Protein AF-A0A1T4Q7D8-F1 (afdb_monomer_lite)

pLDDT: mean 82.37, std 13.6, range [30.88, 96.75]

Foldseek 3Di:
DVVVVVVVVVVVVVVVVVVVLVVVVVLLCVAPNPLCVVDVDCPDPLNVQCCVQQVHPVSVVPDDPVVNVVSVVVRVPDDD

Structure (mmCIF, N/CA/C/O backbone):
data_AF-A0A1T4Q7D8-F1
#
_entry.id   AF-A0A1T4Q7D8-F1
#
loop_
_atom_site.group_PDB
_atom_site.id
_atom_site.type_symbol
_atom_site.label_atom_id
_atom_site.label_alt_id
_atom_site.label_comp_id
_atom_site.label_asym_id
_atom_site.label_entity_id
_atom_site.label_seq_id
_atom_site.pdbx_PDB_ins_code
_atom_site.Cartn_x
_atom_site.Cartn_y
_atom_site.Cartn_z
_atom_site.occupancy
_atom_site.B_iso_or_equiv
_atom_site.auth_seq_id
_atom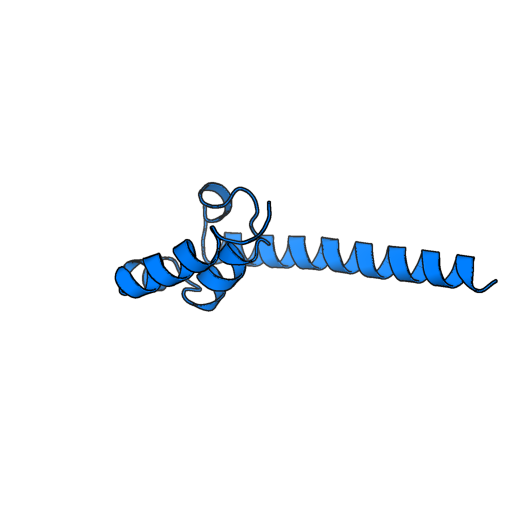_site.auth_comp_id
_atom_site.auth_asym_id
_atom_site.auth_atom_id
_atom_site.pdbx_PDB_model_num
ATOM 1 N N . ALA A 1 1 ? 16.458 2.835 -32.182 1.00 80.19 1 ALA A N 1
ATOM 2 C CA . ALA A 1 1 ? 15.323 3.732 -31.856 1.00 80.19 1 ALA A CA 1
ATOM 3 C C . ALA A 1 1 ? 14.366 3.100 -30.841 1.00 80.19 1 ALA A C 1
ATOM 5 O O . ALA A 1 1 ? 13.952 3.777 -29.907 1.00 80.19 1 ALA A O 1
ATOM 6 N N . GLU A 1 2 ? 14.070 1.807 -30.972 1.00 89.19 2 GLU A N 1
ATOM 7 C CA . GLU A 1 2 ? 13.106 1.087 -30.126 1.00 89.19 2 GLU A CA 1
ATOM 8 C C . GLU A 1 2 ? 13.507 0.995 -28.649 1.00 89.19 2 GLU A C 1
ATOM 10 O O . GLU A 1 2 ? 12.688 1.297 -27.788 1.00 89.19 2 GLU A O 1
ATOM 15 N N . LEU A 1 3 ? 14.779 0.704 -28.343 1.00 92.75 3 LEU A N 1
ATOM 16 C CA . LEU A 1 3 ? 15.262 0.623 -26.956 1.00 92.75 3 LEU A CA 1
ATOM 17 C C . LEU A 1 3 ? 15.040 1.937 -26.188 1.00 92.75 3 LEU A C 1
ATOM 19 O O . LEU A 1 3 ? 14.543 1.937 -25.071 1.00 92.75 3 LEU A O 1
ATOM 23 N N . LYS A 1 4 ? 15.326 3.077 -26.832 1.00 92.75 4 LYS A N 1
ATOM 24 C CA . LYS A 1 4 ? 15.117 4.417 -26.259 1.00 92.75 4 LYS A CA 1
ATOM 25 C C . LYS A 1 4 ? 13.635 4.701 -25.999 1.00 92.75 4 LYS A C 1
ATOM 27 O O . LYS A 1 4 ? 13.304 5.365 -25.019 1.00 92.75 4 LYS A O 1
ATOM 32 N N . ASN A 1 5 ? 12.749 4.225 -26.874 1.00 94.25 5 ASN A N 1
ATOM 33 C CA . ASN A 1 5 ? 11.307 4.340 -26.672 1.00 94.25 5 ASN A CA 1
ATOM 34 C C . ASN A 1 5 ? 10.841 3.461 -25.503 1.00 94.25 5 ASN A C 1
ATOM 36 O O . ASN A 1 5 ? 10.084 3.926 -24.655 1.00 94.25 5 ASN A O 1
ATOM 40 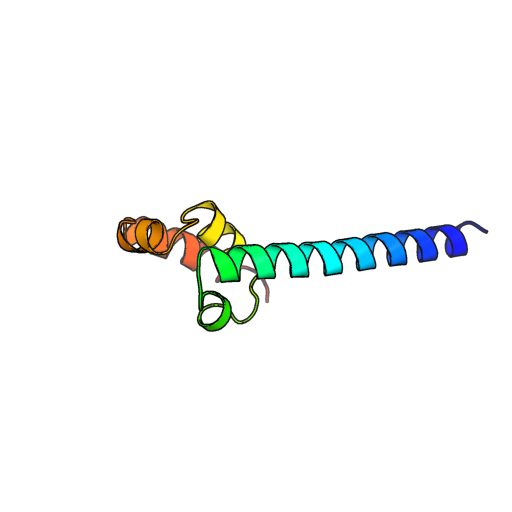N N . LEU A 1 6 ? 11.341 2.226 -25.419 1.00 94.62 6 LEU A N 1
ATOM 41 C CA . LEU A 1 6 ? 11.025 1.301 -24.334 1.00 94.62 6 LEU A CA 1
ATOM 42 C C . LEU A 1 6 ? 11.500 1.832 -22.975 1.00 94.62 6 LEU A C 1
ATOM 44 O O . LEU A 1 6 ? 10.721 1.834 -22.027 1.00 94.62 6 LEU A O 1
ATOM 48 N N . SER A 1 7 ? 12.721 2.370 -22.886 1.00 94.75 7 SER A N 1
ATOM 49 C CA . SER A 1 7 ? 13.229 2.992 -21.654 1.00 94.75 7 SER A CA 1
ATOM 50 C C . SER A 1 7 ? 12.344 4.150 -21.189 1.00 94.75 7 SER A C 1
ATOM 52 O O . SER A 1 7 ? 11.993 4.224 -20.017 1.00 94.75 7 SER A O 1
ATOM 54 N N . ARG A 1 8 ? 11.895 5.013 -22.111 1.00 95.12 8 ARG A N 1
ATOM 55 C CA . ARG A 1 8 ? 10.971 6.113 -21.779 1.00 95.12 8 ARG A CA 1
ATOM 56 C C . ARG A 1 8 ? 9.609 5.613 -21.308 1.00 95.12 8 ARG A C 1
ATOM 58 O O . ARG A 1 8 ? 9.008 6.224 -20.429 1.00 95.12 8 ARG A O 1
ATOM 65 N N . GLN A 1 9 ? 9.093 4.537 -21.899 1.00 95.62 9 GLN A N 1
ATOM 66 C CA . GLN A 1 9 ? 7.846 3.925 -21.435 1.00 95.62 9 GLN A CA 1
ATOM 67 C C . GLN A 1 9 ? 8.012 3.331 -20.037 1.00 95.62 9 GLN A C 1
ATOM 69 O O . GLN A 1 9 ? 7.168 3.562 -19.176 1.00 95.62 9 GLN A O 1
ATOM 74 N N . TYR A 1 10 ? 9.123 2.640 -19.791 1.00 95.94 10 TYR A N 1
ATOM 75 C CA . TYR A 1 10 ? 9.450 2.097 -18.479 1.00 95.94 10 TYR A CA 1
ATOM 76 C C . TYR A 1 10 ? 9.536 3.193 -17.406 1.00 95.94 10 TYR A C 1
ATOM 78 O O . TYR A 1 10 ? 8.947 3.050 -16.335 1.00 95.94 10 TYR A O 1
ATOM 86 N N . GLU A 1 11 ? 10.195 4.316 -17.702 1.00 96.06 11 GLU A N 1
ATOM 87 C CA . GLU A 1 11 ? 10.262 5.473 -16.800 1.00 96.06 11 GLU A CA 1
ATOM 88 C C . GLU A 1 11 ? 8.869 6.031 -16.483 1.00 96.06 11 GLU A C 1
ATOM 90 O O . GLU A 1 11 ? 8.542 6.232 -15.314 1.00 96.06 11 GLU A O 1
ATOM 95 N N . LYS A 1 12 ? 8.013 6.204 -17.501 1.00 96.44 12 LYS A N 1
ATOM 96 C CA . LYS A 1 12 ? 6.628 6.670 -17.315 1.00 96.44 12 LYS A CA 1
ATOM 97 C C . LYS A 1 12 ? 5.809 5.725 -16.439 1.00 96.44 12 LYS A C 1
ATOM 99 O O . LYS A 1 12 ? 5.113 6.180 -15.535 1.00 96.44 12 LYS A O 1
ATOM 104 N N . ILE A 1 13 ? 5.897 4.419 -16.688 1.00 96.75 13 ILE A N 1
ATOM 105 C CA . ILE A 1 13 ? 5.192 3.401 -15.896 1.00 96.75 13 ILE A CA 1
ATOM 106 C C . ILE A 1 13 ? 5.706 3.411 -14.454 1.00 96.75 13 ILE A C 1
ATOM 108 O O . ILE A 1 13 ? 4.914 3.376 -13.517 1.00 96.75 13 ILE A O 1
ATOM 112 N N . THR A 1 14 ? 7.021 3.520 -14.268 1.00 95.94 14 THR A N 1
ATOM 113 C CA . THR A 1 14 ? 7.646 3.582 -12.941 1.00 95.94 14 THR A CA 1
ATOM 114 C C . THR A 1 14 ? 7.202 4.824 -12.172 1.00 95.94 14 THR A C 1
ATOM 116 O O . THR A 1 14 ? 6.909 4.742 -10.978 1.00 95.94 14 THR A O 1
ATOM 119 N N . GLN A 1 15 ? 7.122 5.974 -12.842 1.00 96.44 15 GLN A N 1
ATOM 120 C CA . GLN A 1 15 ? 6.623 7.204 -12.241 1.00 96.44 15 GLN A CA 1
ATOM 121 C C . GLN A 1 15 ? 5.153 7.057 -11.830 1.00 96.44 15 GLN A C 1
ATOM 123 O O . GLN A 1 15 ? 4.820 7.313 -10.674 1.00 96.44 15 GLN A O 1
ATOM 128 N N . LEU A 1 16 ? 4.298 6.563 -12.730 1.00 96.62 16 LEU A N 1
ATOM 129 C CA . LEU A 1 16 ? 2.882 6.332 -12.439 1.00 96.62 16 LEU A CA 1
ATOM 130 C C . LEU A 1 16 ? 2.689 5.347 -11.278 1.00 96.62 16 LEU A C 1
ATOM 132 O O . LEU A 1 16 ? 1.829 5.556 -10.422 1.00 96.62 16 LEU A O 1
ATOM 136 N N . TYR A 1 17 ? 3.502 4.292 -11.222 1.00 94.19 17 TYR A N 1
ATOM 137 C CA . TYR A 1 17 ? 3.505 3.335 -10.120 1.00 94.19 17 TYR A CA 1
ATOM 138 C C . TYR A 1 17 ? 3.799 4.028 -8.785 1.00 94.19 17 TYR A C 1
ATOM 140 O O . TYR A 1 17 ? 3.015 3.895 -7.847 1.00 94.19 17 TYR A O 1
ATOM 148 N N . ARG A 1 18 ? 4.863 4.839 -8.713 1.00 93.81 18 ARG A N 1
ATOM 149 C CA . ARG A 1 18 ? 5.211 5.598 -7.499 1.00 93.81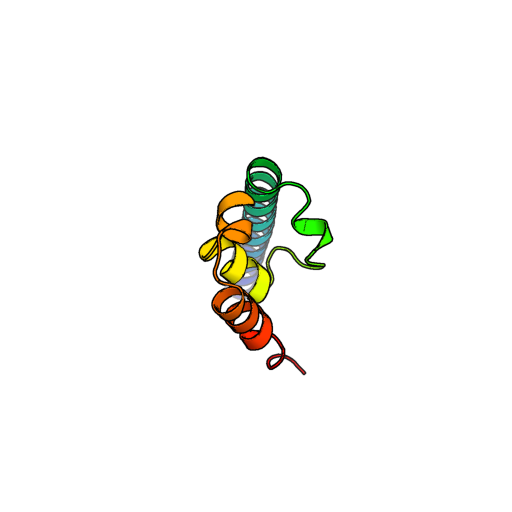 18 ARG A CA 1
ATOM 150 C C . ARG A 1 18 ? 4.106 6.569 -7.092 1.00 93.81 18 ARG A C 1
ATOM 152 O O . ARG A 1 18 ? 3.721 6.604 -5.927 1.00 93.81 18 ARG A O 1
ATOM 159 N N . GLU A 1 19 ? 3.564 7.326 -8.041 1.00 95.94 19 GLU A N 1
ATOM 160 C CA . GLU A 1 19 ? 2.466 8.263 -7.781 1.00 95.94 19 GLU A CA 1
ATOM 161 C C . GLU A 1 19 ? 1.217 7.545 -7.257 1.00 95.94 19 GLU A C 1
ATOM 163 O O . GLU A 1 19 ? 0.565 8.020 -6.328 1.00 95.94 19 GLU A O 1
ATOM 168 N N . THR A 1 20 ? 0.899 6.376 -7.814 1.00 93.50 20 THR A N 1
ATOM 169 C CA . THR A 1 20 ? -0.242 5.562 -7.379 1.00 93.50 20 THR A CA 1
ATOM 170 C C . THR A 1 20 ? -0.039 5.037 -5.961 1.00 93.50 20 THR A C 1
ATOM 172 O O . THR A 1 20 ? -0.964 5.099 -5.154 1.00 93.50 20 THR A O 1
ATOM 175 N N . GLN A 1 21 ? 1.172 4.588 -5.621 1.00 91.50 21 GLN A N 1
ATOM 176 C CA . GLN A 1 21 ? 1.499 4.162 -4.257 1.00 91.50 21 GLN A CA 1
ATOM 177 C C . GLN A 1 21 ? 1.369 5.303 -3.245 1.00 91.50 21 GLN A C 1
ATOM 179 O O . GLN A 1 21 ? 0.821 5.098 -2.163 1.00 91.50 21 GLN A O 1
ATOM 184 N N . LEU A 1 22 ? 1.818 6.510 -3.599 1.00 92.50 22 LEU A N 1
ATOM 185 C CA . LEU A 1 22 ? 1.679 7.691 -2.743 1.00 92.50 22 LEU A CA 1
ATOM 186 C C . LEU A 1 22 ? 0.212 8.090 -2.550 1.00 92.50 22 LEU A C 1
ATOM 188 O O . LEU A 1 22 ? -0.203 8.378 -1.429 1.00 92.50 22 LEU A O 1
ATOM 192 N N . LYS A 1 23 ? -0.593 8.062 -3.619 1.00 92.44 23 LYS A N 1
ATOM 193 C CA . LYS A 1 23 ? -2.040 8.318 -3.529 1.00 92.44 23 LYS A CA 1
ATOM 194 C C . LYS A 1 23 ? -2.735 7.288 -2.648 1.00 92.44 23 LYS A C 1
ATOM 196 O O . LYS A 1 23 ? -3.517 7.664 -1.783 1.00 92.44 23 LYS A O 1
ATOM 201 N N . PHE A 1 24 ? -2.421 6.008 -2.834 1.00 90.19 24 PHE A N 1
ATOM 202 C CA . PHE A 1 24 ? -2.942 4.940 -1.988 1.00 90.19 24 PHE A CA 1
ATOM 203 C C . PHE A 1 24 ? -2.585 5.178 -0.521 1.00 90.19 24 PHE A C 1
ATOM 205 O O . PHE A 1 24 ? -3.473 5.174 0.325 1.00 90.19 24 PHE A O 1
ATOM 212 N N . ARG A 1 25 ? -1.314 5.481 -0.236 1.00 88.38 25 ARG A N 1
ATOM 213 C CA . ARG A 1 25 ? -0.845 5.816 1.110 1.00 88.38 25 ARG A CA 1
ATOM 214 C C . ARG A 1 25 ? -1.636 6.964 1.728 1.00 88.38 25 ARG A C 1
ATOM 216 O O . ARG A 1 25 ? -2.150 6.812 2.826 1.00 88.38 25 ARG A O 1
ATOM 223 N N . SER A 1 26 ? -1.797 8.061 0.993 1.00 90.06 26 SER A N 1
ATOM 224 C CA . SER A 1 26 ? -2.548 9.224 1.466 1.00 90.06 26 SER A CA 1
ATOM 225 C C . SER A 1 26 ? -4.013 8.904 1.771 1.00 90.06 26 SER A C 1
ATOM 227 O O . SER A 1 26 ? -4.572 9.476 2.701 1.00 90.06 26 SER A O 1
ATOM 229 N N . ILE A 1 27 ? -4.644 8.023 0.989 1.00 89.25 27 ILE A N 1
ATOM 230 C CA . ILE A 1 27 ? -6.029 7.598 1.224 1.00 89.25 27 ILE A CA 1
ATOM 231 C C . ILE A 1 27 ? -6.102 6.710 2.464 1.00 89.25 27 ILE A C 1
ATOM 233 O O . ILE A 1 27 ? -6.967 6.928 3.307 1.00 89.25 27 ILE A O 1
ATOM 237 N N . VAL A 1 28 ? -5.195 5.738 2.592 1.00 87.69 28 VAL A N 1
ATOM 238 C CA . VAL A 1 28 ? -5.144 4.850 3.760 1.00 87.69 28 VAL A CA 1
ATOM 239 C C . VAL A 1 28 ? -4.901 5.648 5.034 1.00 87.69 28 VAL A C 1
ATOM 241 O O . VAL A 1 28 ? -5.630 5.450 5.995 1.00 87.69 28 VAL A O 1
ATOM 244 N N . ASP A 1 29 ? -3.967 6.598 5.030 1.00 87.44 29 ASP A N 1
ATOM 245 C CA . ASP A 1 29 ? -3.686 7.437 6.201 1.00 87.44 29 ASP A CA 1
ATOM 246 C C . ASP A 1 29 ? -4.913 8.271 6.631 1.00 87.44 29 ASP A C 1
ATOM 248 O O . ASP A 1 29 ? -5.069 8.569 7.815 1.00 87.44 29 ASP A O 1
ATOM 252 N N . LEU A 1 30 ? -5.811 8.614 5.695 1.00 88.12 30 LEU A N 1
ATOM 253 C CA . LEU A 1 30 ? -7.047 9.352 5.975 1.00 88.12 30 LEU A CA 1
ATOM 254 C C . LEU A 1 30 ? -8.139 8.476 6.612 1.00 88.12 30 LEU A C 1
ATOM 256 O O . LEU A 1 30 ? -8.837 8.935 7.513 1.00 88.12 30 LEU A O 1
ATOM 260 N N . ILE A 1 31 ? -8.320 7.244 6.127 1.00 87.69 31 ILE A N 1
ATOM 261 C CA . ILE A 1 31 ? -9.426 6.355 6.546 1.00 87.69 31 ILE A CA 1
ATOM 262 C C . ILE A 1 31 ? -9.023 5.351 7.632 1.00 87.69 31 ILE A C 1
ATOM 264 O O . ILE A 1 31 ? -9.868 4.859 8.378 1.00 87.69 31 ILE A O 1
ATOM 268 N N . PHE A 1 32 ? -7.736 5.030 7.704 1.00 82.94 32 PHE A N 1
ATOM 269 C CA . PHE A 1 32 ? -7.147 4.017 8.568 1.00 82.94 32 PHE A CA 1
ATOM 270 C C . PHE A 1 32 ? -5.791 4.529 9.084 1.00 82.94 32 PHE A C 1
ATOM 272 O O . PHE A 1 32 ? -4.727 4.044 8.684 1.00 82.94 32 PHE A O 1
ATOM 279 N N . PRO A 1 33 ? -5.807 5.534 9.976 1.00 81.44 33 PRO A N 1
ATOM 280 C CA . PRO A 1 33 ? -4.583 6.098 10.524 1.00 81.44 33 PRO A CA 1
ATOM 281 C C . PRO A 1 33 ? -3.761 5.025 11.251 1.00 81.44 33 PRO A C 1
ATOM 283 O O . PRO A 1 33 ? -4.310 4.099 11.846 1.00 81.44 33 PRO A O 1
ATOM 286 N N . GLN A 1 34 ? -2.434 5.171 11.215 1.00 79.25 34 GLN A N 1
ATOM 287 C CA . GLN A 1 34 ? -1.454 4.253 11.819 1.00 79.25 34 GLN A CA 1
ATOM 288 C C . GLN A 1 34 ? -1.365 2.862 11.173 1.00 79.25 34 GLN A C 1
ATOM 290 O O . GLN A 1 34 ? -0.645 2.000 11.680 1.00 79.25 34 GLN A O 1
ATOM 295 N N . PHE A 1 35 ? -2.035 2.606 10.049 1.00 80.12 35 PHE A N 1
ATOM 296 C CA . PHE A 1 35 ? -1.935 1.312 9.368 1.00 80.12 35 PHE A CA 1
ATOM 297 C C . PHE A 1 35 ? -0.488 0.985 8.936 1.00 80.12 35 PHE A C 1
ATOM 299 O O . PHE A 1 35 ? -0.039 -0.163 8.980 1.00 80.12 35 PHE A O 1
ATOM 306 N N . ASP A 1 36 ? 0.280 2.008 8.579 1.00 74.50 36 ASP A N 1
ATOM 307 C CA . ASP A 1 36 ? 1.697 1.924 8.230 1.00 74.50 36 ASP A CA 1
ATOM 308 C C . ASP A 1 36 ? 2.616 1.502 9.387 1.00 74.50 36 ASP A C 1
ATOM 310 O O . ASP A 1 36 ? 3.691 0.959 9.145 1.00 74.50 36 ASP A O 1
ATOM 314 N N . THR A 1 37 ? 2.193 1.697 10.638 1.00 76.62 37 THR A N 1
ATOM 315 C CA . THR A 1 37 ? 2.934 1.203 11.812 1.00 76.62 37 THR A CA 1
ATOM 316 C C . THR A 1 37 ? 2.824 -0.313 11.966 1.00 76.62 37 THR A C 1
ATOM 318 O O . THR A 1 37 ? 3.711 -0.948 12.533 1.00 76.62 37 THR A O 1
ATOM 321 N N . THR A 1 38 ? 1.754 -0.907 11.429 1.00 75.62 38 THR A N 1
ATOM 322 C CA . THR A 1 38 ? 1.493 -2.351 11.507 1.00 75.62 38 THR A CA 1
ATOM 323 C C . THR A 1 38 ? 2.155 -3.107 10.354 1.00 75.62 38 THR A C 1
ATOM 325 O O . THR A 1 38 ? 2.594 -4.244 10.526 1.00 75.62 38 THR A O 1
ATOM 328 N N . PHE A 1 39 ? 2.269 -2.482 9.178 1.00 77.94 39 PHE A N 1
ATOM 329 C CA . PHE A 1 39 ? 2.885 -3.083 7.996 1.00 77.94 39 PHE A CA 1
ATOM 330 C C . PHE A 1 39 ? 4.089 -2.270 7.522 1.00 77.94 39 PHE A C 1
ATOM 332 O O . PHE A 1 39 ? 3.931 -1.177 6.987 1.00 77.94 39 PHE A O 1
ATOM 339 N N . THR A 1 40 ? 5.289 -2.862 7.580 1.00 75.56 40 THR A N 1
ATOM 340 C CA . THR A 1 40 ? 6.533 -2.249 7.067 1.00 75.56 40 THR A CA 1
ATOM 341 C C . THR A 1 40 ? 6.425 -1.822 5.598 1.00 75.56 40 THR A C 1
ATOM 343 O O . THR A 1 40 ? 7.047 -0.849 5.183 1.00 75.56 40 THR A O 1
ATOM 346 N N . ASN A 1 41 ? 5.620 -2.532 4.800 1.00 81.19 41 ASN A N 1
ATOM 347 C CA . ASN A 1 41 ? 5.284 -2.136 3.437 1.00 81.19 41 ASN A CA 1
ATOM 348 C C . ASN A 1 41 ? 3.765 -2.084 3.253 1.00 81.19 41 ASN A C 1
ATOM 350 O O . ASN A 1 41 ? 3.098 -3.117 3.172 1.00 81.19 41 ASN A O 1
ATOM 354 N N . LEU A 1 42 ? 3.233 -0.871 3.108 1.00 82.75 42 LEU A N 1
ATOM 355 C CA . LEU A 1 42 ? 1.806 -0.647 2.910 1.00 82.75 42 LEU A CA 1
ATOM 356 C C . LEU A 1 42 ? 1.278 -1.230 1.586 1.00 82.75 42 LEU A C 1
ATOM 358 O O . LEU A 1 42 ? 0.128 -1.642 1.500 1.00 82.75 42 LEU A O 1
ATOM 362 N N . CYS A 1 43 ? 2.100 -1.305 0.544 1.00 82.00 43 CYS A N 1
ATOM 363 C CA . CYS A 1 43 ? 1.691 -1.854 -0.750 1.00 82.00 43 CYS A CA 1
ATOM 364 C C . CYS A 1 43 ? 2.015 -3.352 -0.886 1.00 82.00 43 CYS A C 1
ATOM 366 O O . CYS A 1 43 ? 2.052 -3.872 -2.001 1.00 82.00 43 CYS A O 1
ATOM 368 N N . CYS A 1 44 ? 2.283 -4.066 0.216 1.00 84.44 44 CYS A N 1
ATOM 369 C CA . CYS A 1 44 ? 2.502 -5.510 0.152 1.00 84.44 44 CYS A CA 1
ATOM 370 C C . CYS A 1 44 ? 1.192 -6.275 -0.096 1.00 84.44 44 CYS A C 1
ATOM 372 O O . CYS A 1 44 ? 0.101 -5.812 0.243 1.00 84.44 44 CYS A O 1
ATOM 374 N N . LYS A 1 45 ? 1.306 -7.488 -0.655 1.00 83.81 45 LYS A N 1
ATOM 375 C CA . LYS A 1 45 ? 0.161 -8.355 -0.992 1.00 83.81 45 LYS A CA 1
ATOM 376 C C . LYS A 1 45 ? -0.781 -8.560 0.209 1.00 83.81 45 LYS A C 1
ATOM 378 O O . LYS A 1 45 ? -1.997 -8.528 0.035 1.00 83.81 45 LYS A O 1
ATOM 383 N N . THR A 1 46 ? -0.232 -8.735 1.415 1.00 82.62 46 THR A N 1
ATOM 384 C CA . THR A 1 46 ? -0.993 -8.884 2.669 1.00 82.62 46 THR A CA 1
ATOM 385 C C . THR A 1 46 ? -1.777 -7.630 3.007 1.00 82.62 46 THR A C 1
ATOM 387 O O . THR A 1 46 ? -2.982 -7.701 3.210 1.00 82.62 46 THR A O 1
ATOM 390 N N . SER A 1 47 ? -1.095 -6.484 3.040 1.00 84.00 47 SER A N 1
ATOM 391 C CA . SER A 1 47 ? -1.676 -5.191 3.397 1.00 84.00 47 SER A CA 1
ATOM 392 C C . SER A 1 47 ? -2.834 -4.837 2.466 1.00 84.00 47 SER A C 1
ATOM 394 O O . SER A 1 47 ? -3.931 -4.527 2.925 1.00 84.00 47 SER A O 1
ATOM 396 N N . LEU A 1 48 ? -2.632 -5.001 1.154 1.00 86.81 48 LEU A N 1
ATOM 397 C CA . LEU A 1 48 ? -3.672 -4.757 0.157 1.00 86.81 48 LEU A CA 1
ATOM 398 C C . LEU A 1 48 ? -4.886 -5.675 0.356 1.00 86.81 48 LEU A C 1
ATOM 400 O O . LEU A 1 48 ? -6.020 -5.217 0.244 1.00 86.81 48 LEU A O 1
ATOM 404 N N . LYS A 1 49 ? -4.673 -6.955 0.695 1.00 86.56 49 LYS A N 1
ATOM 405 C CA . LYS A 1 49 ? -5.772 -7.885 1.009 1.00 86.56 49 LYS A CA 1
ATOM 406 C C . LYS A 1 49 ? -6.500 -7.512 2.298 1.00 86.56 49 LYS A C 1
ATOM 408 O O . LYS A 1 49 ? -7.722 -7.614 2.335 1.00 86.56 49 LYS A O 1
ATOM 413 N N . VAL A 1 50 ? -5.774 -7.086 3.330 1.00 85.44 50 VAL A N 1
ATOM 414 C CA . VAL A 1 50 ? -6.360 -6.646 4.603 1.00 85.44 50 VAL A CA 1
ATOM 415 C C . VAL A 1 50 ? -7.211 -5.400 4.382 1.00 85.44 50 VAL A C 1
ATOM 417 O O . VAL A 1 50 ? -8.382 -5.429 4.735 1.00 85.44 50 VAL A O 1
ATOM 420 N N . ILE A 1 51 ? -6.684 -4.369 3.718 1.00 85.12 51 ILE A N 1
ATOM 421 C CA . ILE A 1 51 ? -7.425 -3.132 3.412 1.00 85.12 51 ILE A CA 1
ATOM 422 C C . ILE A 1 51 ? -8.617 -3.410 2.488 1.00 85.12 51 ILE A C 1
ATOM 424 O O . ILE A 1 51 ? -9.686 -2.834 2.663 1.00 85.12 51 ILE A O 1
ATOM 428 N N . SER A 1 52 ? -8.471 -4.325 1.525 1.00 85.69 52 SER A N 1
ATOM 429 C CA . SER A 1 52 ? -9.578 -4.721 0.649 1.00 85.69 52 SER A CA 1
ATOM 430 C C . SER A 1 52 ? -10.689 -5.466 1.391 1.00 85.69 52 SER A C 1
ATOM 432 O O . SER A 1 52 ? -11.843 -5.374 0.980 1.00 85.69 52 SER A O 1
ATOM 434 N N . ALA A 1 53 ? -10.359 -6.240 2.428 1.00 85.06 53 ALA A N 1
ATOM 435 C CA . ALA A 1 53 ? -11.340 -6.959 3.236 1.00 85.06 53 ALA A CA 1
ATOM 436 C C . ALA A 1 53 ? -11.938 -6.076 4.344 1.00 85.06 53 ALA A C 1
ATOM 438 O O . ALA A 1 53 ? -13.113 -6.225 4.678 1.00 85.06 53 ALA A O 1
ATOM 439 N N . PHE A 1 54 ? -11.133 -5.165 4.893 1.00 85.50 54 PHE A N 1
ATOM 440 C CA . PHE A 1 54 ? -11.442 -4.318 6.039 1.00 85.50 54 PHE A CA 1
ATOM 441 C C . PHE A 1 54 ? -10.937 -2.887 5.774 1.00 85.50 54 PHE A C 1
ATOM 443 O O . PHE A 1 54 ? -9.830 -2.530 6.180 1.00 85.50 54 PHE A O 1
ATOM 450 N N . PRO A 1 55 ? -11.728 -2.053 5.076 1.00 81.06 55 PRO A N 1
ATOM 451 C CA . PRO A 1 55 ? -11.295 -0.715 4.672 1.00 81.06 55 PRO A CA 1
ATOM 452 C C . PRO A 1 55 ? -11.254 0.294 5.828 1.00 81.06 55 PRO A C 1
ATOM 454 O O . PRO A 1 55 ? -10.620 1.336 5.695 1.00 81.06 55 PRO A O 1
ATOM 457 N N . THR A 1 56 ? -11.915 0.003 6.954 1.00 82.75 56 THR A N 1
ATOM 458 C CA . THR A 1 56 ? -11.937 0.861 8.147 1.00 82.75 56 THR A CA 1
ATOM 459 C C . THR A 1 56 ? -11.463 0.100 9.390 1.00 82.75 56 THR A C 1
ATOM 461 O O . THR A 1 56 ? -11.654 -1.120 9.473 1.00 82.75 56 THR A O 1
ATOM 464 N N . PRO A 1 57 ? -10.896 0.798 10.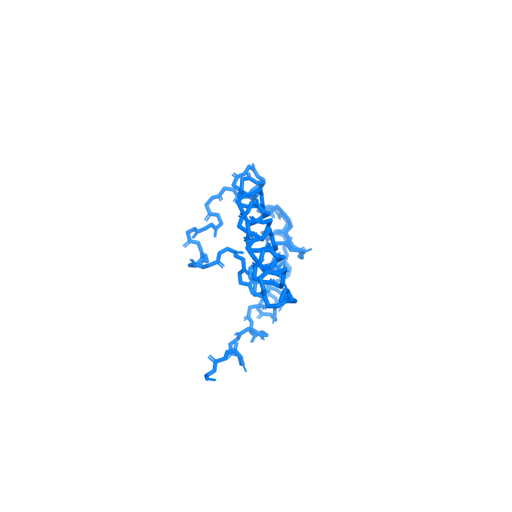395 1.00 80.75 57 PRO A N 1
ATOM 465 C CA . PRO A 1 57 ? -10.507 0.181 11.663 1.00 80.75 57 PRO A CA 1
ATOM 466 C C . PRO A 1 57 ? -11.668 -0.550 12.342 1.00 80.75 57 PRO A C 1
ATOM 468 O O . PRO A 1 57 ? -11.500 -1.652 12.850 1.00 80.75 57 PRO A O 1
ATOM 471 N N . GLU A 1 58 ? -12.869 0.023 12.286 1.00 82.56 58 GLU A N 1
ATOM 472 C CA . GLU A 1 58 ? -14.091 -0.567 12.840 1.00 82.56 58 GLU A CA 1
ATOM 473 C C . GLU A 1 58 ? -14.478 -1.867 12.130 1.00 82.56 58 GLU A C 1
ATOM 475 O O . GLU A 1 58 ? -14.856 -2.838 12.783 1.00 82.56 58 GLU A O 1
ATOM 480 N N . ALA A 1 59 ? -14.351 -1.925 10.800 1.00 83.50 59 ALA A N 1
ATOM 481 C CA . ALA A 1 59 ? -14.596 -3.151 10.045 1.00 83.50 59 ALA A CA 1
ATOM 482 C C . ALA A 1 59 ? -13.584 -4.244 10.408 1.00 83.50 59 ALA A C 1
ATOM 484 O O . ALA A 1 59 ? -13.947 -5.416 10.448 1.00 83.50 59 ALA A O 1
ATOM 485 N N . MET A 1 60 ? -12.337 -3.864 10.704 1.00 82.56 60 MET A N 1
ATOM 486 C CA . MET A 1 60 ? -11.306 -4.795 11.164 1.00 82.56 60 MET A CA 1
ATOM 487 C C . MET A 1 60 ? -11.559 -5.265 12.605 1.00 82.56 60 MET A C 1
ATOM 489 O O . MET A 1 60 ? -11.364 -6.440 12.899 1.00 82.56 60 MET A O 1
ATOM 493 N N . LEU A 1 61 ? -12.024 -4.381 13.492 1.00 81.88 61 LEU A N 1
ATOM 494 C CA . LEU A 1 61 ? -12.362 -4.714 14.882 1.00 81.88 61 LEU A CA 1
ATOM 495 C C . LEU A 1 61 ? -13.594 -5.623 14.986 1.00 81.88 61 LEU A C 1
ATOM 497 O O . LEU A 1 61 ? -13.631 -6.504 15.839 1.00 81.88 61 LEU A O 1
ATOM 501 N N . ASN A 1 62 ? -14.579 -5.432 14.106 1.00 83.31 62 ASN A N 1
ATOM 502 C CA . ASN A 1 62 ? -15.789 -6.257 14.035 1.00 83.31 62 ASN A CA 1
ATOM 503 C C . ASN A 1 62 ? -15.607 -7.530 13.191 1.00 83.31 62 ASN A C 1
ATOM 505 O O . ASN A 1 62 ? -16.540 -8.323 13.052 1.00 83.31 62 ASN A O 1
ATOM 509 N N . ALA A 1 63 ? -14.435 -7.717 12.583 1.00 83.19 63 ALA A N 1
ATOM 510 C CA . ALA A 1 63 ? -14.151 -8.884 11.771 1.00 83.19 63 ALA A CA 1
ATOM 511 C C . ALA A 1 63 ? -14.003 -10.142 12.627 1.00 83.19 63 ALA A C 1
ATOM 513 O O . ALA A 1 63 ? -13.435 -10.122 13.718 1.00 83.19 63 ALA A O 1
ATOM 514 N N . ASP A 1 64 ? -14.428 -11.270 12.064 1.00 82.00 64 ASP A N 1
ATOM 515 C CA . ASP A 1 64 ? -14.121 -12.575 12.630 1.00 82.00 64 ASP A CA 1
ATOM 516 C C . ASP A 1 64 ? -12.597 -12.789 12.672 1.00 82.00 64 ASP A C 1
ATOM 518 O O . ASP A 1 64 ? -11.894 -12.654 11.658 1.00 82.00 64 ASP A O 1
ATOM 522 N N . GLN A 1 65 ? -12.087 -13.129 13.857 1.00 78.44 65 GLN A N 1
ATOM 523 C CA . GLN A 1 65 ? -10.665 -13.361 14.088 1.00 78.44 65 GLN A CA 1
ATOM 524 C C . GLN A 1 65 ? -10.116 -14.481 13.204 1.00 78.44 65 GLN A C 1
ATOM 526 O O . GLN A 1 65 ? -8.956 -14.408 12.788 1.00 78.44 65 GLN A O 1
ATOM 531 N N . ASP A 1 66 ? -10.925 -15.489 12.877 1.00 79.88 66 ASP A N 1
ATOM 532 C CA . ASP A 1 66 ? -10.497 -16.595 12.018 1.00 79.88 66 ASP A CA 1
ATOM 533 C C . ASP A 1 66 ? -10.306 -16.134 10.569 1.00 79.88 66 ASP A C 1
ATOM 535 O O . ASP A 1 66 ? -9.335 -16.509 9.899 1.00 79.88 66 ASP A O 1
ATOM 539 N N . LYS A 1 67 ? -11.155 -15.207 10.112 1.00 78.00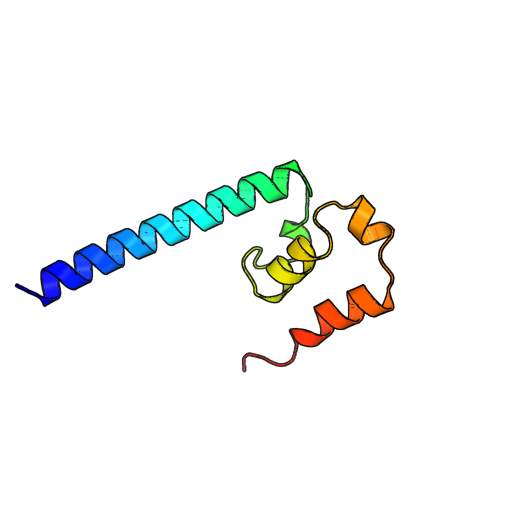 67 LYS A N 1
ATOM 540 C CA . LYS A 1 67 ? -11.026 -14.568 8.799 1.00 78.00 67 LYS A CA 1
ATOM 541 C C . LYS A 1 67 ? -9.789 -13.671 8.741 1.00 78.00 67 LYS A C 1
ATOM 543 O O . LYS A 1 67 ? -9.021 -13.763 7.781 1.00 78.00 67 LYS A O 1
ATOM 548 N N . LEU A 1 68 ? -9.538 -12.881 9.785 1.00 80.19 68 LEU A N 1
ATOM 549 C CA . LEU A 1 68 ? -8.340 -12.041 9.913 1.00 80.19 68 LEU A CA 1
ATOM 550 C C . LEU A 1 68 ? -7.052 -12.878 9.889 1.00 80.19 68 LEU A C 1
ATOM 552 O O . LEU A 1 68 ? -6.151 -12.622 9.086 1.00 80.19 68 LEU A O 1
ATOM 556 N N . LYS A 1 69 ? -6.994 -13.943 10.698 1.00 78.75 69 LYS A N 1
ATOM 557 C CA . LYS A 1 69 ? -5.860 -14.881 10.736 1.00 78.75 69 LYS A CA 1
ATOM 558 C C . LYS A 1 69 ? -5.641 -15.572 9.396 1.00 78.75 69 LYS A C 1
ATOM 560 O O . LYS A 1 69 ? -4.492 -15.748 8.998 1.00 78.75 69 LYS A O 1
ATOM 565 N N . SER A 1 70 ? -6.707 -15.937 8.680 1.00 81.00 70 SER A N 1
ATOM 566 C CA . SER A 1 70 ? -6.581 -16.564 7.360 1.00 81.00 70 SER A CA 1
ATOM 567 C C . SER A 1 70 ? -5.908 -15.634 6.341 1.00 81.00 70 SER A C 1
ATOM 569 O O . SER A 1 70 ? -4.987 -16.056 5.643 1.00 81.00 70 SER A O 1
ATOM 571 N N . ILE A 1 71 ? -6.285 -14.350 6.316 1.00 79.81 71 ILE A N 1
ATOM 572 C CA . ILE A 1 71 ? -5.719 -13.350 5.399 1.00 79.81 71 ILE A CA 1
ATOM 573 C C . ILE A 1 71 ? -4.246 -13.079 5.732 1.00 79.81 71 ILE A C 1
ATOM 575 O O . ILE A 1 71 ? -3.410 -12.995 4.828 1.00 79.81 71 ILE A O 1
ATOM 579 N N . LEU A 1 72 ? -3.905 -13.010 7.022 1.00 76.25 72 LEU A N 1
ATOM 580 C CA . LEU A 1 72 ? -2.523 -12.835 7.474 1.00 76.25 72 LEU A CA 1
ATOM 581 C C . LEU A 1 72 ? -1.657 -14.070 7.159 1.00 76.25 72 LEU A C 1
ATOM 583 O O . LEU A 1 72 ? -0.550 -13.929 6.636 1.00 76.25 72 LEU A O 1
ATOM 587 N N . LYS A 1 73 ? -2.177 -15.284 7.384 1.00 70.50 73 LYS A N 1
ATOM 588 C CA . LYS A 1 73 ? -1.468 -16.558 7.155 1.00 70.50 73 LYS A CA 1
ATOM 589 C C . LYS A 1 73 ? -1.207 -16.856 5.677 1.00 70.50 73 LYS A C 1
ATOM 591 O O . LYS A 1 73 ? -0.188 -17.455 5.351 1.00 70.50 73 LYS A O 1
ATOM 596 N N . VAL A 1 74 ? -2.074 -16.400 4.769 1.00 60.41 74 VAL A N 1
ATOM 597 C CA . VAL A 1 74 ? -1.885 -16.554 3.309 1.00 60.41 74 VAL A CA 1
ATOM 598 C C . VAL A 1 74 ? -0.582 -15.910 2.811 1.00 60.41 74 VAL A C 1
ATOM 600 O O . VAL A 1 74 ? -0.116 -16.218 1.716 1.00 60.41 74 VAL A O 1
ATOM 603 N N . SER A 1 75 ? 0.039 -15.049 3.613 1.00 51.78 75 SER A N 1
ATOM 604 C CA . SER A 1 75 ? 1.165 -14.225 3.185 1.00 51.78 75 SER A CA 1
ATOM 605 C C . SER A 1 75 ? 2.520 -14.673 3.731 1.00 51.78 75 SER A C 1
ATOM 607 O O . SER A 1 75 ? 3.541 -14.151 3.301 1.00 51.78 75 SER A O 1
ATOM 609 N N . THR A 1 76 ? 2.560 -15.661 4.633 1.00 49.47 76 THR A N 1
ATOM 610 C CA . THR A 1 76 ? 3.819 -16.205 5.177 1.00 49.47 76 THR A CA 1
ATOM 611 C C . THR A 1 76 ? 4.430 -17.308 4.303 1.00 49.47 76 THR A C 1
ATOM 613 O O . THR A 1 76 ? 5.373 -17.956 4.742 1.00 49.47 76 THR A O 1
ATOM 616 N N . HIS A 1 77 ? 3.905 -17.559 3.093 1.00 44.75 77 HIS A N 1
ATOM 617 C CA . HIS A 1 77 ? 4.376 -18.646 2.216 1.00 44.75 77 HIS A CA 1
ATOM 618 C C . HIS A 1 77 ? 4.920 -18.208 0.837 1.00 44.75 77 HIS A C 1
ATOM 620 O O . HIS A 1 77 ? 5.153 -19.046 -0.030 1.00 44.75 77 HIS A O 1
ATOM 626 N N . SER A 1 78 ? 5.150 -16.916 0.605 1.00 40.25 78 SER A N 1
ATOM 627 C CA . SER A 1 78 ? 5.780 -16.396 -0.623 1.00 40.25 78 SER A CA 1
ATOM 628 C C . SER A 1 78 ? 6.364 -15.029 -0.263 1.00 40.25 78 SER A C 1
ATOM 630 O O . SER A 1 78 ? 5.587 -14.124 0.009 1.00 40.25 78 SER A O 1
ATOM 632 N N . GLU A 1 79 ? 7.664 -14.791 -0.172 1.00 34.56 79 GLU A N 1
ATOM 633 C CA . GLU A 1 79 ? 8.759 -15.235 -1.032 1.00 34.56 79 GLU A CA 1
ATOM 634 C C . GLU A 1 79 ? 10.028 -15.451 -0.175 1.00 34.56 79 GLU A C 1
ATOM 636 O O . GLU A 1 79 ? 10.445 -14.550 0.554 1.00 34.56 79 GLU A O 1
ATOM 641 N N . ALA A 1 80 ? 10.589 -16.662 -0.257 1.00 30.88 80 ALA A N 1
ATOM 642 C CA . ALA A 1 80 ? 12.007 -16.945 -0.038 1.00 30.88 80 ALA A CA 1
ATOM 643 C C . ALA A 1 80 ? 12.728 -16.853 -1.390 1.00 30.88 80 ALA A C 1
ATOM 645 O O . ALA A 1 80 ? 12.044 -17.108 -2.412 1.00 30.88 80 ALA A O 1
#

Secondary structure (DSSP, 8-state):
-HHHHHHHHHHHHHHHHHHHHHHHHHHHHHHSTTHHHH-S-TTSHHHHHHHHH--SHHHHHTS-HHHHHHHHHTTTTS--

Radius of gyration: 16.54 Å; chains: 1; bounding box: 31×28×47 Å

Sequence (80 aa):
AELKNLSRQYEKITQLYRETQLKF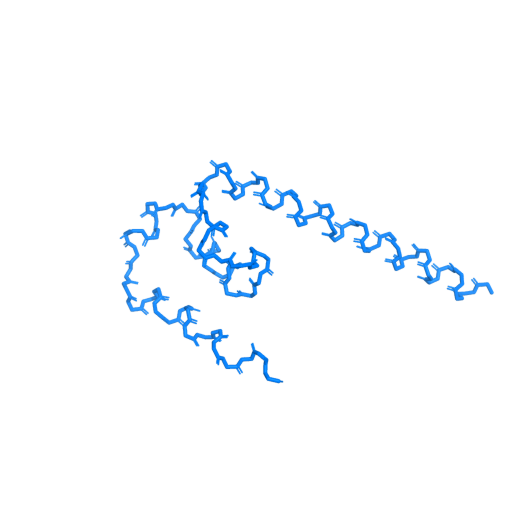RSIVDLIFPQFDTTFTNLCCKTSLKVISAFPTPEAMLNADQDKLKSILKVSTHSEA

Organism: NCBI:txid142842